Protein AF-A0A6J7T9T5-F1 (afdb_monomer)

Organism: NCBI:txid449393

Foldseek 3Di:
DEDQDAPVNVVPPDPVVVVCVVVVYDYVNNVVNHDLLNQLVVCVVVVNPCSPPPPDDPLCVLEDPPDDDDPLQSQLQVQLVVQVVVVVQPDWGWHDDPLETEIAGDQVCVVVCVVCVVSSVVSSVVSPHPYYHYDNVHDDPDPPDPPPPPPPPDDD

Nearest PDB structures (foldseek):
  6b2m-assembly1_A  TM=6.469E-01  e=1.403E-11  Lactiplantibacillus plantarum
  5udt-assembly1_B  TM=6.252E-01  e=2.052E-11  Lactiplantibacillus plantarum WCFS1
  5udu-assembly1_A  TM=6.439E-01  e=1.403E-11  Lactiplantibacillus plantarum WCFS1
  5udr-assembly1_E  TM=6.301E-01  e=3.003E-11  Lactiplantibacillus plantarum
  5unm-assembly1_A  TM=6.316E-01  e=5.663E-11  Lactiplantibacillus plantarum

Mean predicted aligned error: 14.07 Å

InterPro domains:
  IPR052188 Pyridinium-3,5-bisthiocarboxylic acid mononucleotide synthase-like [PTHR43169] (3-147)

Sequence (156 aa):
MVLGVNVDDLADHRPGQRAALERGAVFPLVQAGFTKEDVRRASLAMGLRTWDKPAAACLASRVPYGTPVSVDILSRVDRAESALHGLGFRQVRVRHYGETARIEVEQSVLDQAIANRVAIIEAVKDAGYRYVTLDLEGFRSGNLNGAIADSSSSAH

pLDDT: mean 76.93, std 18.58, range [34.56, 98.25]

Radius of gyration: 18.44 Å; Cα contacts (8 Å, |Δi|>4): 165; chains: 1; bounding box: 44×34×47 Å

Structure (mmCIF, N/CA/C/O backbone):
data_AF-A0A6J7T9T5-F1
#
_entry.id   AF-A0A6J7T9T5-F1
#
loop_
_atom_site.group_PDB
_atom_site.id
_atom_site.type_symbol
_atom_site.label_atom_id
_atom_site.label_alt_id
_atom_site.label_comp_id
_atom_site.label_asym_id
_atom_site.label_entity_id
_atom_site.label_seq_id
_atom_site.pdbx_PDB_ins_code
_atom_site.Cartn_x
_atom_site.Cartn_y
_atom_site.Cartn_z
_atom_site.occupancy
_atom_site.B_iso_or_equiv
_atom_site.auth_seq_id
_atom_site.auth_comp_id
_atom_site.auth_asym_id
_atom_site.auth_atom_id
_atom_site.pdbx_PDB_model_num
ATOM 1 N N . MET A 1 1 ? 21.899 -7.368 -14.891 1.00 62.66 1 MET A N 1
ATOM 2 C CA . MET A 1 1 ? 20.473 -7.239 -14.495 1.00 62.66 1 MET A CA 1
ATOM 3 C C . MET A 1 1 ? 19.689 -6.796 -15.719 1.00 62.66 1 MET A C 1
ATOM 5 O O . MET A 1 1 ? 20.155 -5.896 -16.397 1.00 62.66 1 MET A O 1
ATOM 9 N N . VAL A 1 2 ? 18.563 -7.426 -16.046 1.00 71.50 2 VAL A N 1
ATOM 10 C CA . VAL A 1 2 ? 17.761 -7.062 -17.229 1.00 71.50 2 VAL A CA 1
ATOM 11 C C . VAL A 1 2 ? 16.507 -6.327 -16.766 1.00 71.50 2 VAL A C 1
ATOM 13 O O . VAL A 1 2 ? 15.837 -6.801 -15.852 1.00 71.50 2 VAL A O 1
ATOM 16 N N . LEU A 1 3 ? 16.206 -5.173 -17.363 1.00 73.69 3 LEU A N 1
ATOM 17 C CA . LEU A 1 3 ? 15.051 -4.349 -17.006 1.00 73.69 3 LEU A CA 1
ATOM 18 C C . LEU A 1 3 ? 14.109 -4.172 -18.201 1.00 73.69 3 LEU A C 1
ATOM 20 O O . LEU A 1 3 ? 14.543 -3.871 -19.311 1.00 73.69 3 LEU A O 1
ATOM 24 N N . GLY A 1 4 ? 12.805 -4.313 -17.951 1.00 74.69 4 GLY A N 1
ATOM 25 C CA . GLY A 1 4 ? 11.735 -4.155 -18.943 1.00 74.69 4 GLY A CA 1
ATOM 26 C C . GLY A 1 4 ? 11.376 -2.698 -19.250 1.00 74.69 4 GLY A C 1
ATOM 27 O O . GLY A 1 4 ? 10.199 -2.374 -19.357 1.00 74.69 4 GLY A O 1
ATOM 28 N N . VAL A 1 5 ? 12.370 -1.812 -19.331 1.00 77.00 5 VAL A N 1
ATOM 29 C CA . VAL A 1 5 ? 12.169 -0.420 -19.766 1.00 77.00 5 VAL A CA 1
ATOM 30 C C . VAL A 1 5 ? 11.941 -0.430 -21.275 1.00 77.00 5 VAL A C 1
ATOM 32 O O . VAL A 1 5 ? 12.707 -1.074 -21.984 1.00 77.00 5 VAL A O 1
ATOM 35 N N . ASN A 1 6 ? 10.904 0.252 -21.753 1.00 80.00 6 ASN A N 1
ATOM 36 C CA . ASN A 1 6 ? 10.619 0.466 -23.179 1.00 80.00 6 ASN A CA 1
ATOM 37 C C . ASN A 1 6 ? 10.980 1.906 -23.587 1.00 80.00 6 ASN A C 1
ATOM 39 O O . ASN A 1 6 ? 11.330 2.728 -22.740 1.00 80.00 6 ASN A O 1
ATOM 43 N N . VAL A 1 7 ? 10.908 2.209 -24.883 1.00 79.25 7 VAL A N 1
ATOM 44 C CA . VAL A 1 7 ? 11.299 3.520 -25.429 1.00 79.25 7 VAL A CA 1
ATOM 45 C C . VAL A 1 7 ? 10.461 4.662 -24.840 1.00 79.25 7 VAL A C 1
ATOM 47 O O . VAL A 1 7 ? 11.009 5.717 -24.524 1.00 79.25 7 VAL A O 1
ATOM 50 N N . ASP A 1 8 ? 9.168 4.442 -24.590 1.00 72.81 8 ASP A N 1
ATOM 51 C CA . ASP A 1 8 ? 8.281 5.461 -24.009 1.00 72.81 8 ASP A CA 1
ATOM 52 C C . ASP A 1 8 ? 8.631 5.808 -22.553 1.00 72.81 8 ASP A C 1
ATOM 54 O O . ASP A 1 8 ? 8.301 6.886 -22.066 1.00 72.81 8 ASP A O 1
ATOM 58 N N . ASP A 1 9 ? 9.307 4.908 -21.837 1.00 67.62 9 ASP A N 1
ATOM 59 C CA . ASP A 1 9 ? 9.745 5.130 -20.458 1.00 67.62 9 ASP A CA 1
ATOM 60 C C . ASP A 1 9 ? 11.043 5.956 -20.353 1.00 67.62 9 ASP A C 1
ATOM 62 O O . ASP A 1 9 ? 11.445 6.281 -19.234 1.00 67.62 9 ASP A O 1
ATOM 66 N N . LEU A 1 10 ? 11.699 6.288 -21.476 1.00 65.69 10 LEU A N 1
ATOM 67 C CA . LEU A 1 10 ? 12.902 7.138 -21.514 1.00 65.69 10 LEU A CA 1
ATOM 68 C C . LEU A 1 10 ? 12.587 8.635 -21.424 1.00 65.69 10 LEU A C 1
ATOM 70 O O . LEU A 1 10 ? 13.431 9.415 -20.989 1.00 65.69 10 LEU A O 1
ATOM 74 N N . ALA A 1 11 ? 11.382 9.042 -21.831 1.00 58.97 11 ALA A N 1
ATOM 75 C CA . ALA A 1 11 ? 10.923 10.428 -21.733 1.00 58.97 11 ALA A CA 1
ATOM 76 C C . ALA A 1 11 ? 10.530 10.825 -20.295 1.00 58.97 11 ALA A C 1
ATOM 78 O O . ALA A 1 11 ? 10.249 11.990 -20.020 1.00 58.97 11 ALA A O 1
ATOM 79 N N . ASP A 1 12 ? 10.502 9.857 -19.378 1.00 57.62 12 ASP A N 1
ATOM 80 C CA . ASP A 1 12 ? 9.986 9.994 -18.024 1.00 57.62 12 ASP A CA 1
ATOM 81 C C . ASP A 1 12 ? 11.152 10.152 -17.029 1.00 57.62 12 ASP A C 1
ATOM 83 O O . ASP A 1 12 ? 12.074 9.333 -16.993 1.00 57.62 12 ASP A O 1
ATOM 87 N N . HIS A 1 13 ? 11.153 11.199 -16.195 1.00 48.78 13 HIS A N 1
ATOM 88 C CA . HIS A 1 13 ? 12.269 11.455 -15.273 1.00 48.78 13 HIS A CA 1
ATOM 89 C C . HIS A 1 13 ? 12.277 10.440 -14.113 1.00 48.78 13 HIS A C 1
ATOM 91 O O . HIS A 1 13 ? 11.650 10.641 -13.070 1.00 48.78 13 HIS A O 1
ATOM 97 N N . ARG A 1 14 ? 13.013 9.333 -14.287 1.00 61.41 14 ARG A N 1
ATOM 98 C CA . ARG A 1 14 ? 13.070 8.206 -13.341 1.00 61.41 14 ARG A CA 1
ATOM 99 C C . ARG A 1 14 ? 14.491 8.000 -12.794 1.00 61.41 14 ARG A C 1
ATOM 101 O O . ARG A 1 14 ? 15.270 7.245 -13.378 1.00 61.41 14 ARG A O 1
ATOM 108 N N . PRO A 1 15 ? 14.850 8.598 -11.640 1.00 54.12 15 PRO A N 1
ATOM 109 C CA . PRO A 1 15 ? 16.210 8.527 -11.087 1.00 54.12 15 PRO A CA 1
ATOM 110 C C . PRO A 1 15 ? 16.711 7.093 -10.829 1.00 54.12 15 PRO A C 1
ATOM 112 O O . PRO A 1 15 ? 17.912 6.838 -10.917 1.00 54.12 15 PRO A O 1
ATOM 115 N N . GLY A 1 16 ? 15.804 6.134 -10.603 1.00 60.22 16 GLY A N 1
ATOM 116 C CA . GLY A 1 16 ? 16.143 4.713 -10.460 1.00 60.22 16 GLY A CA 1
ATOM 117 C C . GLY A 1 16 ? 16.690 4.049 -11.733 1.00 60.22 16 GLY A C 1
ATOM 118 O O . GLY A 1 16 ? 17.452 3.090 -11.628 1.00 60.22 16 GLY A O 1
ATOM 119 N N . GLN A 1 17 ? 16.363 4.559 -12.928 1.00 63.34 17 GLN A N 1
ATOM 120 C CA . GLN A 1 17 ? 16.897 4.021 -14.186 1.00 63.34 17 GLN A CA 1
ATOM 121 C C . GLN A 1 17 ? 18.388 4.337 -14.348 1.00 63.34 17 GLN A C 1
ATOM 123 O O . GLN A 1 17 ? 19.145 3.451 -14.735 1.00 63.34 17 GLN A O 1
ATOM 128 N N . ARG A 1 18 ? 18.833 5.551 -13.983 1.00 63.16 18 ARG A N 1
ATOM 129 C CA . ARG A 1 18 ? 20.264 5.910 -14.012 1.00 63.16 18 ARG A CA 1
ATOM 130 C C . ARG A 1 18 ? 21.085 5.040 -13.065 1.00 63.16 18 ARG A C 1
ATOM 132 O O . ARG A 1 18 ? 22.080 4.466 -13.486 1.00 63.16 18 ARG A O 1
ATOM 139 N N . ALA A 1 19 ? 20.614 4.864 -11.830 1.00 64.00 19 ALA A N 1
ATOM 140 C CA . ALA A 1 19 ? 21.295 4.025 -10.843 1.00 64.00 19 ALA A CA 1
ATOM 141 C C . ALA A 1 19 ? 21.399 2.553 -11.290 1.00 64.00 19 ALA A C 1
ATOM 143 O O . ALA A 1 19 ? 22.369 1.864 -10.979 1.00 64.00 19 ALA A O 1
ATOM 144 N N . ALA A 1 20 ? 20.405 2.051 -12.029 1.00 66.19 20 ALA A N 1
ATOM 145 C CA . ALA A 1 20 ? 20.464 0.717 -12.615 1.00 66.19 20 ALA A CA 1
ATOM 146 C C . ALA A 1 20 ? 21.468 0.635 -13.777 1.00 66.19 20 ALA A C 1
ATOM 148 O O . ALA A 1 20 ? 22.192 -0.354 -13.886 1.00 66.19 20 ALA A O 1
ATOM 149 N N . LEU A 1 21 ? 21.533 1.673 -14.612 1.00 69.62 21 LEU A N 1
ATOM 150 C CA . LEU A 1 21 ? 22.457 1.774 -15.743 1.00 69.62 21 LEU A CA 1
ATOM 151 C C . LEU A 1 21 ? 23.919 1.810 -15.264 1.00 69.62 21 LEU A C 1
ATOM 153 O O . LEU A 1 21 ? 24.744 1.044 -15.755 1.00 69.62 21 LEU A O 1
ATOM 157 N N . GLU A 1 22 ? 24.205 2.586 -14.215 1.00 74.50 22 GLU A N 1
ATOM 158 C CA . GLU A 1 22 ? 25.511 2.635 -13.532 1.00 74.50 22 GLU A CA 1
ATOM 159 C C . GLU A 1 22 ? 25.934 1.278 -12.938 1.00 74.50 22 GLU A C 1
ATOM 161 O O . GLU A 1 22 ? 27.121 1.006 -12.779 1.00 74.50 22 GLU A O 1
ATOM 166 N N . ARG A 1 23 ? 24.974 0.392 -12.647 1.00 72.31 23 ARG A N 1
ATOM 167 C CA . ARG A 1 23 ? 25.205 -0.974 -12.141 1.00 72.31 23 ARG A CA 1
ATOM 168 C C . ARG A 1 23 ? 25.178 -2.046 -13.238 1.00 72.31 23 ARG A C 1
ATOM 170 O O . ARG A 1 23 ? 25.044 -3.232 -12.933 1.00 72.31 23 ARG A O 1
ATOM 177 N N . GLY A 1 24 ? 25.278 -1.653 -14.509 1.00 76.44 24 GLY A N 1
ATOM 178 C CA . GLY A 1 24 ? 25.332 -2.581 -15.643 1.00 76.44 24 GLY A CA 1
ATOM 179 C C . GLY A 1 24 ? 23.988 -3.232 -15.977 1.00 76.44 24 GLY A C 1
ATOM 180 O O . GLY A 1 24 ? 23.937 -4.389 -16.407 1.00 76.44 24 GLY A O 1
ATOM 181 N N . ALA A 1 25 ? 22.874 -2.536 -15.735 1.00 77.31 25 ALA A N 1
ATOM 182 C CA . ALA A 1 25 ? 21.582 -2.995 -16.223 1.00 77.31 25 ALA A CA 1
ATOM 183 C C . ALA A 1 25 ? 21.503 -2.909 -17.753 1.00 77.31 25 ALA A C 1
ATOM 185 O O . ALA A 1 25 ? 21.962 -1.947 -18.365 1.00 77.31 25 ALA A O 1
ATOM 186 N N . VAL A 1 26 ? 20.880 -3.917 -18.358 1.00 78.06 26 VAL A N 1
ATOM 187 C CA . VAL A 1 26 ? 20.609 -3.978 -19.795 1.00 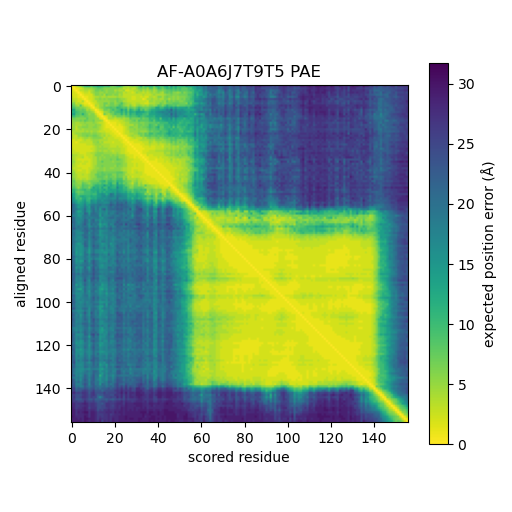78.06 26 VAL A CA 1
ATOM 188 C C . VAL A 1 26 ? 19.120 -3.733 -20.011 1.00 78.06 26 VAL A C 1
ATOM 190 O O . VAL A 1 26 ? 18.289 -4.221 -19.238 1.00 78.06 26 VAL A O 1
ATOM 193 N N . PHE A 1 27 ? 18.789 -3.009 -21.080 1.00 85.12 27 PHE A N 1
ATOM 194 C CA . PHE A 1 27 ? 17.421 -2.641 -21.451 1.00 85.12 27 PHE A CA 1
ATOM 195 C C . PHE A 1 27 ? 17.077 -3.208 -22.839 1.00 85.12 27 PHE A C 1
ATOM 197 O O . PHE A 1 27 ? 17.048 -2.454 -23.810 1.00 85.12 27 PHE A O 1
ATOM 204 N N . PRO A 1 28 ? 16.837 -4.526 -22.976 1.00 78.12 28 PRO A N 1
ATOM 205 C CA . PRO A 1 28 ? 16.664 -5.162 -24.281 1.00 78.12 28 PRO A CA 1
ATOM 206 C C . PRO A 1 28 ? 15.499 -4.593 -25.088 1.00 78.12 28 PRO A C 1
ATOM 208 O O . PRO A 1 28 ? 15.593 -4.503 -26.303 1.00 78.12 28 PRO A O 1
ATOM 211 N N . LEU A 1 29 ? 14.417 -4.171 -24.425 1.00 80.75 29 LEU A N 1
ATOM 212 C CA . LEU A 1 29 ? 13.263 -3.571 -25.098 1.00 80.75 29 LEU A CA 1
ATOM 213 C C . LEU A 1 29 ? 13.598 -2.176 -25.649 1.00 80.75 29 LEU A C 1
ATOM 215 O O . LEU A 1 29 ? 13.228 -1.876 -26.776 1.00 80.75 29 LEU A O 1
ATOM 219 N N . VAL A 1 30 ? 14.371 -1.360 -24.920 1.00 81.81 30 VAL A N 1
ATOM 220 C CA . VAL A 1 30 ? 14.928 -0.104 -25.463 1.00 81.81 30 VAL A CA 1
ATOM 221 C C . VAL A 1 30 ? 15.876 -0.385 -26.628 1.00 81.81 30 VAL A C 1
ATOM 223 O O . VAL A 1 30 ? 15.770 0.256 -27.667 1.00 81.81 30 VAL A O 1
ATOM 226 N N . GLN A 1 31 ? 16.786 -1.351 -26.476 1.00 81.50 31 GLN A N 1
ATOM 227 C CA . GLN A 1 31 ? 17.755 -1.716 -27.517 1.00 81.50 31 GLN A CA 1
ATOM 228 C C . GLN A 1 31 ? 17.074 -2.234 -28.790 1.00 81.50 31 GLN A C 1
ATOM 230 O O . GLN A 1 31 ? 17.566 -1.995 -29.887 1.00 81.50 31 GLN A O 1
ATOM 235 N N . ALA A 1 32 ? 15.935 -2.911 -28.641 1.00 80.69 32 ALA A N 1
ATOM 236 C CA . ALA A 1 32 ? 15.105 -3.389 -29.739 1.00 80.69 32 ALA A CA 1
ATOM 237 C C . ALA A 1 32 ? 14.123 -2.328 -30.275 1.00 80.69 32 ALA A C 1
ATOM 239 O O . ALA A 1 32 ? 13.377 -2.619 -31.205 1.00 80.69 32 ALA A O 1
ATOM 240 N N . GLY A 1 33 ? 14.097 -1.119 -29.701 1.00 82.38 33 GLY A N 1
ATOM 241 C CA . GLY A 1 33 ? 13.209 -0.035 -30.129 1.00 82.38 33 GLY A CA 1
ATOM 242 C C . GLY A 1 33 ? 11.732 -0.238 -29.777 1.00 82.38 33 GLY A C 1
ATOM 243 O O . GLY A 1 33 ? 10.877 0.399 -30.380 1.00 82.38 33 GLY A O 1
ATOM 244 N N . PHE A 1 34 ? 11.415 -1.114 -28.822 1.00 80.38 34 PHE A N 1
ATOM 245 C CA . PHE A 1 34 ? 10.035 -1.442 -28.468 1.00 80.38 34 PHE A CA 1
ATOM 246 C C . PHE A 1 34 ? 9.360 -0.282 -27.737 1.00 80.38 34 PHE A C 1
ATOM 248 O O . PHE A 1 34 ? 9.827 0.165 -26.684 1.00 80.38 34 PHE A O 1
ATOM 255 N N . THR A 1 35 ? 8.206 0.129 -28.251 1.00 81.69 35 THR A N 1
ATOM 256 C CA . THR A 1 35 ? 7.238 0.980 -27.550 1.00 81.69 35 THR A CA 1
ATOM 257 C C . THR A 1 35 ? 6.346 0.144 -26.624 1.00 81.69 3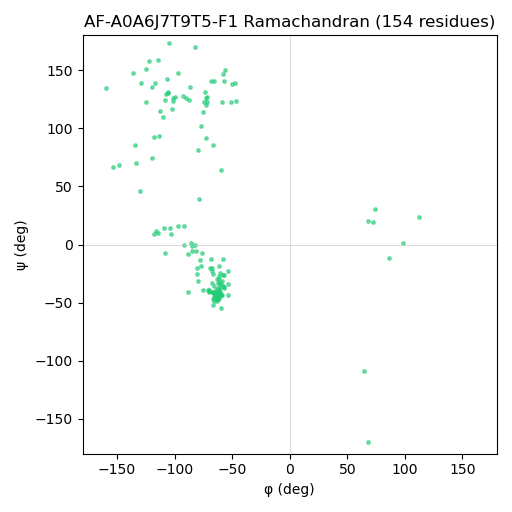5 THR A C 1
ATOM 259 O O . THR A 1 35 ? 6.331 -1.091 -26.673 1.00 81.69 35 THR A O 1
ATOM 262 N N . LYS A 1 36 ? 5.548 0.790 -25.770 1.00 73.06 36 LYS A N 1
ATOM 263 C CA . LYS A 1 36 ? 4.511 0.124 -24.964 1.00 73.06 36 LYS A CA 1
ATOM 264 C C . LYS A 1 36 ? 3.522 -0.637 -25.836 1.00 73.06 36 LYS A C 1
ATOM 266 O O . LYS A 1 36 ? 3.073 -1.709 -25.437 1.00 73.06 36 LYS A O 1
ATOM 271 N N . GLU A 1 37 ? 3.185 -0.106 -27.007 1.00 75.88 37 GLU A N 1
ATOM 272 C CA . GLU A 1 37 ? 2.278 -0.779 -27.931 1.00 75.88 37 GLU A CA 1
ATOM 273 C C . GLU A 1 37 ? 2.899 -2.064 -28.491 1.00 75.88 37 GLU A C 1
ATOM 275 O O . GLU A 1 37 ? 2.241 -3.108 -28.507 1.00 75.88 37 GLU A O 1
ATOM 280 N N . ASP A 1 38 ? 4.186 -2.031 -28.838 1.00 76.50 38 ASP A N 1
ATOM 281 C CA . ASP A 1 38 ? 4.911 -3.212 -29.316 1.00 76.50 38 ASP A CA 1
ATOM 282 C C . ASP A 1 38 ? 4.999 -4.293 -28.237 1.00 76.50 38 ASP A C 1
ATOM 284 O O . ASP A 1 38 ? 4.772 -5.474 -28.510 1.00 76.50 38 ASP A O 1
ATOM 288 N N . VAL A 1 39 ? 5.243 -3.896 -26.981 1.00 76.50 39 VAL A N 1
ATOM 289 C CA . VAL A 1 39 ? 5.241 -4.818 -25.834 1.00 76.50 39 VAL A CA 1
ATOM 290 C C . VAL A 1 39 ? 3.873 -5.476 -25.657 1.00 76.50 39 VAL A C 1
ATOM 292 O O . VAL A 1 39 ? 3.809 -6.684 -25.415 1.00 76.50 39 VAL A O 1
ATOM 295 N N . ARG A 1 40 ? 2.771 -4.728 -25.807 1.00 73.88 40 ARG A N 1
ATOM 296 C CA . ARG A 1 40 ? 1.411 -5.288 -25.728 1.00 73.88 40 ARG A CA 1
ATOM 297 C C . ARG A 1 40 ? 1.125 -6.252 -26.870 1.00 73.88 40 ARG A C 1
ATOM 299 O O . ARG A 1 40 ? 0.620 -7.343 -26.623 1.00 73.88 40 ARG A O 1
ATOM 306 N N . ARG A 1 41 ? 1.492 -5.886 -28.100 1.00 78.44 41 ARG A N 1
ATOM 307 C CA . ARG A 1 41 ? 1.293 -6.715 -29.295 1.00 78.44 41 ARG A CA 1
ATOM 308 C C . ARG A 1 41 ? 2.081 -8.022 -29.212 1.00 78.44 41 ARG A C 1
ATOM 310 O O . ARG A 1 41 ? 1.525 -9.086 -29.471 1.00 78.44 41 ARG A O 1
ATOM 317 N N . ALA A 1 42 ? 3.340 -7.956 -28.778 1.00 77.25 42 ALA A N 1
ATOM 318 C CA . ALA A 1 42 ? 4.170 -9.133 -28.540 1.00 77.25 42 ALA A CA 1
ATOM 319 C C . ALA A 1 42 ? 3.622 -9.997 -27.392 1.00 77.25 42 ALA A C 1
ATOM 321 O O . ALA A 1 42 ? 3.533 -11.214 -27.526 1.00 77.25 42 ALA A O 1
ATOM 322 N N . SER A 1 43 ? 3.182 -9.375 -26.293 1.00 75.06 43 SER A N 1
ATOM 323 C CA . SER A 1 43 ? 2.580 -10.087 -25.157 1.00 75.06 43 SER A CA 1
ATOM 324 C C . SER A 1 43 ? 1.293 -10.814 -25.550 1.00 75.06 43 SER A C 1
ATOM 326 O O . SER A 1 43 ? 1.089 -11.956 -25.143 1.00 75.06 43 SER A O 1
ATOM 328 N N . LEU A 1 44 ? 0.452 -10.182 -26.374 1.00 75.25 44 LEU A N 1
ATOM 329 C CA . LEU A 1 44 ? -0.768 -10.776 -26.917 1.00 75.25 44 LEU A CA 1
ATOM 330 C C . LEU A 1 44 ? -0.451 -11.952 -27.850 1.00 75.25 44 LEU A C 1
ATOM 332 O O . LEU A 1 44 ? -1.039 -13.020 -27.698 1.00 75.25 44 LEU A O 1
ATOM 336 N N . ALA A 1 45 ? 0.512 -11.789 -28.763 1.00 76.81 45 ALA A N 1
ATOM 337 C CA . ALA A 1 45 ? 0.954 -12.857 -29.663 1.00 76.81 45 ALA A CA 1
ATOM 338 C C . ALA A 1 45 ? 1.545 -14.065 -28.908 1.00 76.81 45 ALA A C 1
ATOM 340 O O . ALA A 1 45 ? 1.425 -15.199 -29.363 1.00 76.81 45 ALA A O 1
ATOM 341 N N . MET A 1 46 ? 2.140 -13.832 -27.735 1.00 76.00 46 MET A N 1
ATOM 342 C CA . MET A 1 46 ? 2.652 -14.870 -26.833 1.00 76.00 46 MET A CA 1
ATOM 343 C C . MET A 1 46 ? 1.587 -15.442 -25.879 1.00 76.00 46 MET A C 1
ATOM 345 O O . MET A 1 46 ? 1.905 -16.291 -25.047 1.00 76.00 46 MET A O 1
ATOM 349 N N . GLY A 1 47 ? 0.332 -14.984 -25.955 1.00 71.06 47 GLY A N 1
ATOM 350 C CA . GLY A 1 47 ? -0.757 -15.445 -25.088 1.00 71.06 47 GLY A CA 1
ATOM 351 C C . GLY A 1 47 ? -0.610 -15.034 -23.616 1.00 71.06 47 GLY A C 1
ATOM 352 O O . GLY A 1 47 ? -1.204 -15.656 -22.731 1.00 71.06 47 GLY A O 1
ATOM 353 N N . LEU A 1 48 ? 0.185 -14.001 -23.315 1.00 71.00 48 LEU A N 1
ATOM 354 C CA . LEU A 1 48 ? 0.393 -13.534 -21.947 1.00 71.00 48 LEU A CA 1
ATOM 355 C C . LEU A 1 48 ? -0.855 -12.811 -21.439 1.00 71.00 48 LEU A C 1
ATOM 357 O O . LEU A 1 48 ? -1.231 -11.766 -21.956 1.00 71.00 48 LEU A O 1
ATOM 361 N N . ARG A 1 49 ? -1.451 -13.307 -20.350 1.00 57.06 49 ARG A N 1
ATOM 362 C CA . ARG A 1 49 ? -2.660 -12.741 -19.706 1.00 57.06 49 ARG A CA 1
ATOM 363 C C . ARG A 1 49 ? -2.528 -11.277 -19.249 1.00 57.06 49 ARG A C 1
ATOM 365 O O . ARG A 1 49 ? -3.522 -10.655 -18.903 1.00 57.06 49 ARG A O 1
ATOM 372 N N . THR A 1 50 ? -1.315 -10.733 -19.222 1.00 58.94 50 THR A N 1
ATOM 373 C CA . THR A 1 50 ? -0.989 -9.366 -18.787 1.00 58.94 50 THR A CA 1
ATOM 374 C C . THR A 1 50 ? -0.987 -8.337 -19.919 1.00 58.94 50 THR A C 1
ATOM 376 O O . THR A 1 50 ? -0.705 -7.171 -19.652 1.00 58.94 50 THR A O 1
ATOM 379 N N . TRP A 1 51 ? -1.267 -8.743 -21.163 1.00 58.81 51 TRP A N 1
ATOM 380 C CA . TRP A 1 51 ? -1.113 -7.895 -22.353 1.00 58.81 51 TRP A CA 1
ATOM 381 C C . TRP A 1 51 ? -1.952 -6.603 -22.319 1.00 58.81 51 TRP A C 1
ATOM 383 O O . TRP A 1 51 ? -1.497 -5.585 -22.833 1.00 58.81 51 TRP A O 1
ATOM 393 N N . ASP A 1 52 ? -3.120 -6.616 -21.671 1.00 50.25 52 ASP A N 1
ATOM 394 C CA . ASP A 1 52 ? -4.043 -5.469 -21.591 1.00 50.25 52 ASP A CA 1
ATOM 395 C C . ASP A 1 52 ? -4.104 -4.825 -20.193 1.00 50.25 52 ASP A C 1
ATOM 397 O O . ASP A 1 52 ? -5.003 -4.050 -19.873 1.00 50.25 52 ASP A O 1
ATOM 401 N N . LYS A 1 53 ? -3.156 -5.142 -19.296 1.00 49.91 53 LYS A N 1
ATOM 402 C CA . LYS A 1 53 ? -3.162 -4.534 -17.957 1.00 49.91 53 LYS A CA 1
ATOM 403 C C . LYS A 1 53 ? -2.732 -3.056 -18.072 1.00 49.91 53 LYS A C 1
ATOM 405 O O . LYS A 1 53 ? -1.658 -2.783 -18.622 1.00 49.91 53 LYS A O 1
ATOM 410 N N . PRO A 1 54 ? -3.520 -2.083 -17.565 1.00 44.97 54 PRO A N 1
ATOM 411 C CA . PRO A 1 54 ? -3.114 -0.680 -17.537 1.00 44.97 54 PRO A CA 1
ATOM 412 C C . PRO A 1 54 ? -1.787 -0.509 -16.796 1.00 44.97 54 PRO A C 1
ATOM 414 O O . PRO A 1 54 ? -1.489 -1.263 -15.865 1.00 44.97 54 PRO A O 1
ATOM 417 N N . ALA A 1 55 ? -1.005 0.503 -17.179 1.00 45.84 55 ALA A N 1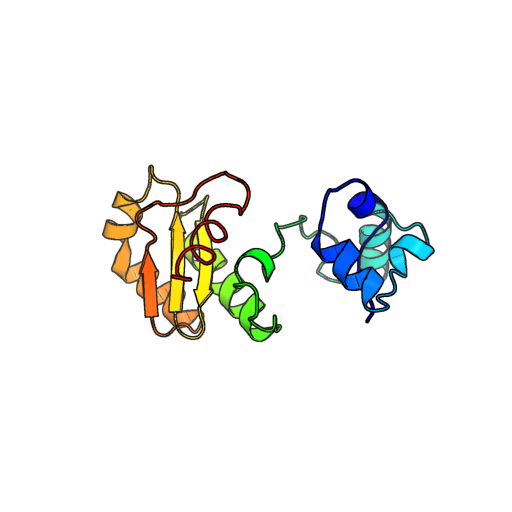
ATOM 418 C CA . ALA A 1 55 ? 0.219 0.864 -16.474 1.00 45.84 55 ALA A CA 1
ATOM 419 C C . ALA A 1 55 ? -0.135 1.401 -15.076 1.00 45.84 55 ALA A C 1
ATOM 421 O O . ALA A 1 55 ? -0.312 2.599 -14.875 1.00 45.84 55 ALA A O 1
ATOM 422 N N . ALA A 1 56 ? -0.287 0.502 -14.107 1.00 48.88 56 ALA A N 1
ATOM 423 C CA . ALA A 1 56 ? -0.407 0.864 -12.707 1.00 48.88 56 ALA A CA 1
ATOM 424 C C . ALA A 1 56 ? 0.915 1.491 -12.245 1.00 48.88 56 ALA A C 1
ATOM 426 O O . ALA A 1 56 ? 1.995 1.022 -12.619 1.00 48.88 56 ALA A O 1
ATOM 427 N N . ALA A 1 57 ? 0.844 2.535 -11.412 1.00 53.91 57 ALA A N 1
ATOM 428 C CA . ALA A 1 57 ? 2.023 3.035 -10.712 1.00 53.91 57 ALA A CA 1
ATOM 429 C C . ALA A 1 57 ? 2.704 1.847 -10.026 1.00 53.91 57 ALA A C 1
ATOM 431 O O . ALA A 1 57 ? 2.043 1.144 -9.259 1.00 53.91 57 ALA A O 1
ATOM 432 N N . CYS A 1 58 ? 3.983 1.614 -10.335 1.00 64.31 58 CYS A N 1
ATOM 433 C CA . CYS A 1 58 ? 4.704 0.416 -9.919 1.00 64.31 58 CYS A CA 1
ATOM 434 C C . CYS A 1 58 ? 4.463 0.143 -8.429 1.00 64.31 58 CYS A C 1
ATOM 436 O O . CYS A 1 58 ? 4.729 1.007 -7.593 1.00 64.31 58 CYS A O 1
ATOM 438 N N . LEU A 1 59 ? 3.961 -1.049 -8.090 1.00 66.75 59 LEU A N 1
ATOM 439 C CA . LEU A 1 59 ? 3.746 -1.470 -6.700 1.00 66.75 59 LEU A CA 1
ATOM 440 C C . LEU A 1 59 ? 5.030 -1.329 -5.860 1.00 66.75 59 LEU A C 1
ATOM 442 O O . LEU A 1 59 ? 4.957 -1.120 -4.655 1.00 66.75 59 LEU A O 1
ATOM 446 N N . ALA A 1 60 ? 6.208 -1.326 -6.496 1.00 63.84 60 ALA A N 1
ATOM 447 C CA . ALA A 1 60 ? 7.480 -1.039 -5.838 1.00 63.84 60 ALA A CA 1
ATOM 448 C C . ALA A 1 60 ? 7.516 0.331 -5.134 1.00 63.84 60 ALA A C 1
ATOM 450 O O . ALA A 1 60 ? 8.220 0.471 -4.144 1.00 63.84 60 ALA A O 1
ATOM 451 N N . SER A 1 61 ? 6.729 1.326 -5.564 1.00 74.00 61 SER A N 1
ATOM 452 C CA . SER A 1 61 ? 6.658 2.631 -4.886 1.00 74.00 61 SER A CA 1
ATOM 453 C C . SER A 1 61 ? 6.000 2.565 -3.500 1.00 74.00 61 SER A C 1
ATOM 455 O O . SER A 1 61 ? 6.043 3.542 -2.750 1.00 74.00 61 SER A O 1
ATOM 457 N N . ARG A 1 62 ? 5.347 1.441 -3.173 1.00 77.94 62 ARG A N 1
ATOM 458 C CA . ARG A 1 62 ? 4.760 1.157 -1.854 1.00 77.94 62 ARG A CA 1
ATOM 459 C C . ARG A 1 62 ? 5.763 0.502 -0.907 1.00 77.94 62 ARG A C 1
ATOM 461 O O . ARG A 1 62 ? 5.460 0.339 0.272 1.00 77.94 62 ARG A O 1
ATOM 468 N N . VAL A 1 63 ? 6.936 0.126 -1.409 1.00 79.50 63 VAL A N 1
ATOM 469 C CA . VAL A 1 63 ? 8.002 -0.509 -0.640 1.00 79.50 63 VAL A CA 1
ATOM 470 C C . VAL A 1 63 ? 9.048 0.559 -0.280 1.00 79.50 63 VAL A C 1
ATOM 472 O O . VAL A 1 63 ? 9.506 1.277 -1.170 1.00 79.50 63 VAL A O 1
ATOM 475 N N . PRO A 1 64 ? 9.419 0.712 1.004 1.00 75.25 64 PRO A N 1
ATO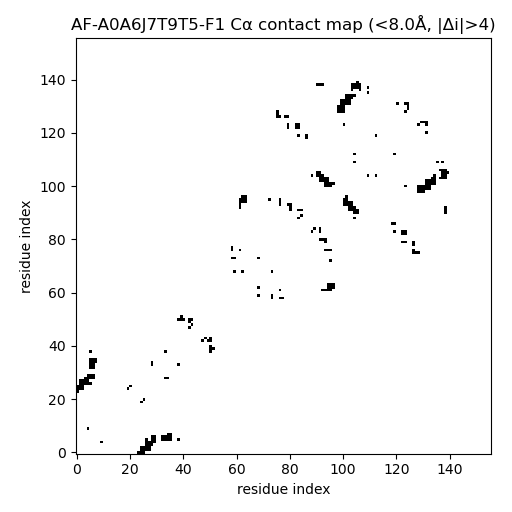M 476 C CA . PRO A 1 64 ? 10.439 1.653 1.441 1.00 75.25 64 PRO A CA 1
ATOM 477 C C . PRO A 1 64 ? 11.783 1.396 0.765 1.00 75.25 64 PRO A C 1
ATOM 479 O O . PRO A 1 64 ? 12.172 0.249 0.523 1.00 75.25 64 PRO A O 1
ATOM 482 N N . TYR A 1 65 ? 12.535 2.470 0.528 1.00 64.38 65 TYR A N 1
ATOM 483 C CA . TYR A 1 65 ? 13.915 2.358 0.069 1.00 64.38 65 TYR A CA 1
ATOM 484 C C . TYR A 1 65 ? 14.747 1.520 1.049 1.00 64.38 65 TYR A C 1
ATOM 486 O O . TYR A 1 65 ? 14.576 1.604 2.262 1.00 64.38 65 TYR A O 1
ATOM 494 N N . GLY A 1 66 ? 15.630 0.681 0.508 1.00 61.28 66 GLY A N 1
ATOM 495 C CA . GLY A 1 66 ? 16.439 -0.256 1.292 1.00 61.28 66 GLY A CA 1
ATOM 496 C C . GLY A 1 66 ? 15.761 -1.599 1.586 1.00 61.28 66 GLY A C 1
ATOM 497 O O . GLY A 1 66 ? 16.454 -2.533 1.976 1.00 61.28 66 GLY A O 1
ATOM 498 N N . THR A 1 67 ? 14.455 -1.747 1.333 1.00 69.44 67 THR A N 1
ATOM 499 C CA . THR A 1 67 ? 13.781 -3.053 1.421 1.00 69.44 67 THR A CA 1
ATOM 500 C C . THR A 1 67 ? 13.884 -3.788 0.077 1.00 69.44 67 THR A C 1
ATOM 502 O O . THR A 1 67 ? 13.459 -3.235 -0.942 1.00 69.44 67 THR A O 1
ATOM 505 N N . PRO A 1 68 ? 14.426 -5.023 0.029 1.00 68.62 68 PRO A N 1
ATOM 506 C CA . PRO A 1 68 ? 14.438 -5.819 -1.193 1.00 68.62 68 PRO A CA 1
ATOM 507 C C . PRO A 1 68 ? 13.014 -6.061 -1.696 1.00 68.62 68 PRO A C 1
ATOM 509 O O . PRO A 1 68 ? 12.173 -6.606 -0.984 1.00 68.62 68 PRO A O 1
ATOM 512 N N . VAL A 1 69 ? 12.737 -5.659 -2.934 1.00 70.88 69 VAL A N 1
ATOM 513 C CA . VAL A 1 69 ? 11.444 -5.919 -3.569 1.00 70.88 69 VAL A CA 1
ATOM 514 C C . VAL A 1 69 ? 11.384 -7.395 -3.967 1.00 70.88 69 VAL A C 1
ATOM 516 O O . VAL A 1 69 ? 12.227 -7.861 -4.731 1.00 70.88 69 VAL A O 1
ATOM 519 N N . SER A 1 70 ? 10.379 -8.122 -3.475 1.00 75.12 70 SER A N 1
ATOM 520 C CA . SER A 1 70 ? 10.105 -9.515 -3.850 1.00 75.12 70 SER A CA 1
ATOM 521 C C . SER A 1 70 ? 8.695 -9.674 -4.419 1.00 75.12 70 SER A C 1
ATOM 523 O O . SER A 1 70 ? 7.807 -8.862 -4.147 1.00 75.12 70 SER A O 1
ATOM 525 N N . VAL A 1 71 ? 8.471 -10.742 -5.193 1.00 72.12 71 VAL A N 1
ATOM 526 C CA . VAL A 1 71 ? 7.141 -11.082 -5.733 1.00 72.12 71 VAL A CA 1
ATOM 527 C C . VAL A 1 71 ? 6.120 -11.247 -4.607 1.00 72.12 71 VAL A C 1
ATOM 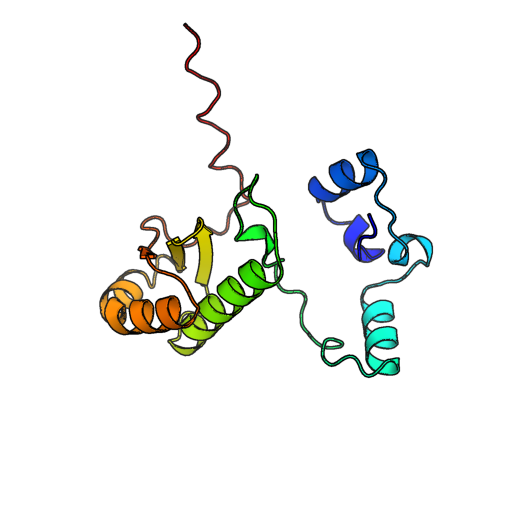529 O O . VAL A 1 71 ? 4.989 -10.783 -4.744 1.00 72.12 71 VAL A O 1
ATOM 532 N N . ASP A 1 72 ? 6.523 -11.820 -3.473 1.00 74.75 72 ASP A N 1
ATOM 533 C CA . ASP A 1 72 ? 5.650 -12.008 -2.312 1.00 74.75 72 ASP A CA 1
ATOM 534 C C . ASP A 1 72 ? 5.215 -10.678 -1.694 1.00 74.75 72 ASP A C 1
ATOM 536 O O . ASP A 1 72 ? 4.036 -10.500 -1.384 1.00 74.75 72 ASP A O 1
ATOM 540 N N . ILE A 1 73 ? 6.142 -9.722 -1.553 1.00 78.88 73 ILE A N 1
ATOM 541 C CA . ILE A 1 73 ? 5.839 -8.380 -1.036 1.00 78.88 73 ILE A CA 1
ATOM 542 C C . ILE A 1 73 ? 4.876 -7.667 -1.983 1.00 78.88 73 ILE A C 1
ATOM 544 O O . ILE A 1 73 ? 3.854 -7.145 -1.540 1.00 78.88 73 ILE A O 1
ATOM 548 N N . LEU A 1 74 ? 5.164 -7.679 -3.287 1.00 79.69 74 LEU A N 1
ATOM 549 C CA . LEU A 1 74 ? 4.310 -7.027 -4.280 1.00 79.69 74 LEU A CA 1
ATOM 550 C C . LEU A 1 74 ? 2.912 -7.657 -4.323 1.00 79.69 74 LEU A C 1
ATOM 552 O O . LEU A 1 74 ? 1.923 -6.933 -4.336 1.00 79.69 74 LEU A O 1
ATOM 556 N N . SER A 1 75 ? 2.822 -8.987 -4.269 1.00 81.00 75 SER A N 1
ATOM 557 C CA . SER A 1 75 ? 1.545 -9.715 -4.259 1.00 81.00 75 SER A CA 1
ATOM 558 C C . SER A 1 75 ? 0.754 -9.486 -2.972 1.00 81.00 75 SER A C 1
ATOM 560 O O . SER A 1 75 ? -0.474 -9.486 -2.980 1.00 81.00 75 SER A O 1
ATOM 562 N N . ARG A 1 76 ? 1.438 -9.303 -1.838 1.00 87.69 76 ARG A N 1
ATOM 563 C CA . ARG A 1 76 ? 0.813 -8.940 -0.562 1.00 87.69 76 ARG A CA 1
ATOM 564 C C . ARG A 1 76 ? 0.214 -7.534 -0.620 1.00 87.69 76 ARG A C 1
ATOM 566 O O . ARG A 1 76 ? -0.935 -7.357 -0.227 1.00 87.69 76 ARG A O 1
ATOM 573 N N . VAL A 1 77 ? 0.966 -6.562 -1.140 1.00 91.06 77 VAL A N 1
ATOM 574 C CA . VAL A 1 77 ? 0.488 -5.182 -1.330 1.00 91.06 77 VAL A CA 1
ATOM 575 C C . VAL A 1 77 ? -0.695 -5.144 -2.301 1.00 91.06 77 VAL A C 1
ATOM 577 O O . VAL A 1 77 ? -1.711 -4.538 -1.979 1.00 91.06 77 VAL A O 1
ATOM 580 N N . ASP A 1 78 ? -0.597 -5.824 -3.447 1.00 88.19 78 ASP A N 1
ATOM 581 C CA . ASP A 1 78 ? -1.649 -5.860 -4.477 1.00 88.19 78 ASP A CA 1
ATOM 582 C C . ASP A 1 78 ? -2.963 -6.439 -3.937 1.00 88.19 78 ASP A C 1
ATOM 584 O O . ASP A 1 78 ? -4.032 -5.867 -4.151 1.00 88.19 78 ASP A O 1
ATOM 588 N N . ARG A 1 79 ? -2.888 -7.536 -3.168 1.00 90.50 79 ARG A N 1
ATOM 589 C CA . ARG A 1 79 ? -4.058 -8.124 -2.497 1.00 90.50 79 ARG A CA 1
ATOM 590 C C . ARG A 1 79 ? -4.687 -7.162 -1.494 1.00 90.50 79 ARG A C 1
ATOM 592 O O . ARG A 1 79 ? -5.908 -7.042 -1.470 1.00 90.50 79 ARG A O 1
ATOM 599 N N . ALA A 1 80 ? -3.872 -6.463 -0.705 1.00 95.81 80 ALA A N 1
ATOM 600 C CA . ALA A 1 80 ? -4.368 -5.489 0.259 1.00 95.81 80 ALA A CA 1
ATOM 601 C C . ALA A 1 80 ? -5.035 -4.283 -0.433 1.00 95.81 80 ALA A C 1
ATOM 603 O O . ALA A 1 80 ? -6.163 -3.947 -0.085 1.00 95.81 80 ALA A O 1
ATOM 604 N N . GLU A 1 81 ? -4.397 -3.664 -1.439 1.00 94.94 81 GLU A N 1
ATOM 605 C CA . GLU A 1 81 ? -5.000 -2.555 -2.207 1.00 94.94 81 GLU A CA 1
ATOM 606 C C . GLU A 1 81 ? -6.301 -3.008 -2.899 1.00 94.94 81 GLU A C 1
ATOM 608 O O . GLU A 1 81 ? -7.318 -2.321 -2.809 1.00 94.94 81 GLU A O 1
ATOM 613 N N . SER A 1 82 ? -6.313 -4.203 -3.500 1.00 91.44 82 SER A N 1
ATOM 614 C CA . SER A 1 82 ? -7.502 -4.763 -4.162 1.00 91.44 82 SER A CA 1
ATOM 615 C C . SER A 1 82 ? -8.666 -4.997 -3.198 1.00 91.44 82 SER A C 1
ATOM 617 O O . SER A 1 82 ? -9.813 -4.697 -3.529 1.00 91.44 82 SER A O 1
ATOM 619 N N . ALA A 1 83 ? -8.390 -5.504 -1.995 1.00 93.75 83 ALA A N 1
ATOM 620 C CA . ALA A 1 83 ? -9.423 -5.716 -0.989 1.00 93.75 83 ALA A CA 1
ATOM 621 C C . ALA A 1 83 ? -10.008 -4.381 -0.494 1.00 93.75 83 ALA A C 1
ATOM 623 O O . ALA A 1 83 ? -11.225 -4.245 -0.384 1.00 93.75 83 ALA A O 1
ATOM 624 N N . LEU A 1 84 ? -9.167 -3.360 -0.291 1.00 95.69 84 LEU A N 1
ATOM 625 C CA . LEU A 1 84 ? -9.622 -2.014 0.078 1.00 95.69 84 LEU A CA 1
ATOM 626 C C . LEU A 1 84 ? -10.434 -1.347 -1.044 1.00 95.69 84 LEU A C 1
ATOM 628 O O . LEU A 1 84 ? -11.430 -0.681 -0.760 1.00 95.69 84 LEU A O 1
ATOM 632 N N . HIS A 1 85 ? -10.087 -1.579 -2.313 1.00 93.31 85 HIS A N 1
ATOM 633 C CA . HIS A 1 85 ? -10.929 -1.162 -3.441 1.00 93.31 85 HIS A CA 1
ATOM 634 C C . HIS A 1 85 ? -12.307 -1.832 -3.395 1.00 93.31 85 HIS A C 1
ATOM 636 O O . HIS A 1 85 ? -13.317 -1.166 -3.623 1.00 93.31 85 HIS A O 1
ATOM 642 N N . GLY A 1 86 ? -12.365 -3.122 -3.047 1.00 91.44 86 GLY A N 1
ATOM 643 C CA . GLY A 1 86 ? -13.617 -3.860 -2.853 1.00 91.44 86 GLY A CA 1
ATOM 644 C C . GLY A 1 86 ? -14.503 -3.294 -1.735 1.00 91.44 86 GLY A C 1
ATOM 645 O O . GLY A 1 86 ? -15.724 -3.394 -1.819 1.00 91.44 86 GLY A O 1
ATOM 646 N N . LEU A 1 87 ? -13.908 -2.635 -0.736 1.00 93.31 87 LEU A N 1
ATOM 647 C CA . LEU A 1 87 ? -14.620 -1.914 0.329 1.00 93.31 87 LEU A CA 1
ATOM 648 C C . LEU A 1 87 ? -15.064 -0.494 -0.076 1.00 93.31 87 LEU A C 1
ATOM 650 O O . LEU A 1 87 ? -15.687 0.205 0.720 1.00 93.31 87 LEU A O 1
ATOM 654 N N . GLY A 1 88 ? -14.760 -0.056 -1.303 1.00 92.88 88 GLY A N 1
ATOM 655 C CA . GLY A 1 88 ? -15.183 1.235 -1.851 1.00 92.88 88 GLY A CA 1
ATOM 656 C C . GLY A 1 88 ? -14.137 2.353 -1.784 1.00 92.88 88 GLY A C 1
ATOM 657 O O . GLY A 1 88 ? -14.421 3.462 -2.244 1.00 92.88 88 GLY A O 1
ATOM 658 N N . PHE A 1 89 ? -12.924 2.095 -1.280 1.00 93.19 89 PHE A N 1
ATOM 659 C CA . PHE A 1 89 ? -11.844 3.090 -1.274 1.00 93.19 89 PHE A CA 1
ATOM 660 C C . PHE A 1 89 ? -11.222 3.211 -2.668 1.00 93.19 89 PHE A C 1
ATOM 662 O O . PHE A 1 89 ? -10.427 2.373 -3.079 1.00 93.19 89 PHE A O 1
ATOM 669 N N . ARG A 1 90 ? -11.587 4.262 -3.411 1.00 88.56 90 ARG A N 1
ATOM 670 C CA . ARG A 1 90 ? -11.119 4.472 -4.795 1.00 88.56 90 ARG A CA 1
ATOM 671 C C . ARG A 1 90 ? -9.673 4.952 -4.882 1.00 88.56 90 ARG A C 1
ATOM 673 O O . ARG A 1 90 ? -8.949 4.557 -5.790 1.00 88.56 90 ARG A O 1
ATOM 680 N N . GLN A 1 91 ? -9.274 5.832 -3.967 1.00 89.44 91 GLN A N 1
ATOM 681 C CA . GLN A 1 91 ? -7.915 6.352 -3.875 1.00 89.44 91 GLN A CA 1
ATOM 682 C C . GLN A 1 91 ? -7.293 5.860 -2.573 1.00 89.44 91 GLN A C 1
ATOM 684 O O . GLN A 1 91 ? -7.467 6.461 -1.514 1.00 89.44 91 GLN A O 1
ATOM 689 N N . VAL A 1 92 ? -6.584 4.737 -2.672 1.00 92.00 92 VAL A N 1
ATOM 690 C CA . VAL A 1 92 ? -5.881 4.119 -1.550 1.00 92.00 92 VAL A CA 1
ATOM 691 C C . VAL A 1 92 ? -4.485 3.670 -1.965 1.00 92.00 92 VAL A C 1
ATOM 693 O O . VAL A 1 92 ? -4.241 3.304 -3.115 1.00 92.00 92 VAL A O 1
ATOM 696 N N . ARG A 1 93 ? -3.545 3.723 -1.024 1.00 93.75 93 ARG A N 1
ATOM 697 C CA . ARG A 1 93 ? -2.236 3.077 -1.133 1.00 93.75 93 ARG A CA 1
ATOM 698 C C . ARG A 1 93 ? -1.973 2.260 0.115 1.00 93.75 93 ARG A C 1
ATOM 700 O O . ARG A 1 93 ? -2.226 2.731 1.221 1.00 93.75 93 ARG A O 1
ATOM 707 N N . VAL A 1 94 ? -1.402 1.073 -0.057 1.00 95.31 94 VAL A N 1
ATOM 708 C CA . VAL A 1 94 ? -0.919 0.258 1.063 1.00 95.31 94 VAL A CA 1
ATOM 709 C C . VAL A 1 94 ? 0.597 0.238 1.028 1.00 95.31 94 VAL A C 1
ATOM 711 O O . VAL A 1 94 ? 1.195 -0.380 0.154 1.00 95.31 94 VAL A O 1
ATOM 714 N N . ARG A 1 95 ? 1.242 0.910 1.982 1.00 93.69 95 ARG A N 1
ATOM 715 C CA . ARG A 1 95 ? 2.698 0.877 2.131 1.00 93.69 95 ARG A CA 1
ATOM 716 C C . ARG A 1 95 ? 3.137 -0.295 2.987 1.00 93.69 95 ARG A C 1
ATOM 718 O O . ARG A 1 95 ? 2.573 -0.555 4.049 1.00 93.69 95 ARG A O 1
ATOM 725 N N . HIS A 1 96 ? 4.172 -0.980 2.523 1.00 91.44 96 HIS A N 1
ATOM 726 C CA . HIS A 1 96 ? 4.734 -2.147 3.180 1.00 91.44 96 HIS A CA 1
ATOM 727 C C . HIS A 1 96 ? 5.838 -1.752 4.165 1.00 91.44 96 HIS A C 1
ATOM 729 O O . HIS A 1 96 ? 6.819 -1.140 3.772 1.00 91.44 96 HIS A O 1
ATOM 735 N N . TYR A 1 97 ? 5.733 -2.182 5.419 1.00 92.25 97 TYR A N 1
ATOM 736 C CA . TYR A 1 97 ? 6.780 -2.043 6.431 1.00 92.25 97 TYR A CA 1
ATOM 737 C C . TYR A 1 97 ? 6.956 -3.375 7.172 1.00 92.25 97 TYR A C 1
ATOM 739 O O . TYR A 1 97 ? 6.549 -3.524 8.325 1.00 92.25 97 TYR A O 1
ATOM 747 N N . GLY A 1 98 ? 7.508 -4.383 6.489 1.00 90.62 98 GLY A N 1
ATOM 748 C CA . GLY A 1 98 ? 7.694 -5.724 7.047 1.00 90.62 98 GLY A CA 1
ATOM 749 C C . GLY A 1 98 ? 6.357 -6.405 7.355 1.00 90.62 98 GLY A C 1
ATOM 750 O O . GLY A 1 98 ? 5.618 -6.797 6.449 1.00 90.62 98 GLY A O 1
ATOM 751 N N . GLU A 1 99 ? 6.029 -6.546 8.638 1.00 93.94 99 GLU A N 1
ATOM 752 C CA . GLU A 1 99 ? 4.748 -7.112 9.088 1.00 93.94 99 GLU A CA 1
ATOM 753 C C . GLU A 1 99 ? 3.608 -6.079 9.149 1.00 93.94 99 GLU A C 1
ATOM 755 O O . GLU A 1 99 ? 2.454 -6.451 9.381 1.00 93.94 99 GLU A O 1
ATOM 760 N N . THR A 1 100 ? 3.913 -4.799 8.919 1.00 96.94 100 THR A N 1
ATOM 761 C CA . THR A 1 100 ? 2.970 -3.682 9.035 1.00 96.94 100 THR A CA 1
ATOM 762 C C . THR A 1 100 ? 2.540 -3.165 7.665 1.00 96.94 100 THR A C 1
ATOM 764 O O . THR A 1 100 ? 3.373 -2.883 6.801 1.00 96.94 100 THR A O 1
ATOM 767 N N . ALA A 1 101 ? 1.233 -2.999 7.479 1.00 97.50 101 ALA A N 1
ATOM 768 C CA . ALA A 1 101 ? 0.641 -2.256 6.374 1.00 97.50 101 ALA A CA 1
ATOM 769 C C . ALA A 1 101 ? 0.220 -0.868 6.854 1.00 97.50 101 ALA A C 1
ATOM 771 O O . ALA A 1 101 ? -0.593 -0.764 7.773 1.00 97.50 101 ALA A O 1
ATOM 772 N N . ARG A 1 102 ? 0.734 0.181 6.205 1.00 97.62 102 ARG A N 1
ATOM 773 C CA . ARG A 1 102 ? 0.271 1.558 6.413 1.00 97.62 102 ARG A CA 1
ATOM 774 C C . ARG A 1 102 ? -0.632 1.982 5.265 1.00 97.62 102 ARG A C 1
ATOM 776 O O . ARG A 1 102 ? -0.189 2.035 4.120 1.00 97.62 102 ARG A O 1
ATOM 783 N N . ILE A 1 103 ? -1.887 2.264 5.580 1.00 97.19 103 ILE A N 1
ATOM 784 C CA . ILE A 1 103 ? -2.928 2.617 4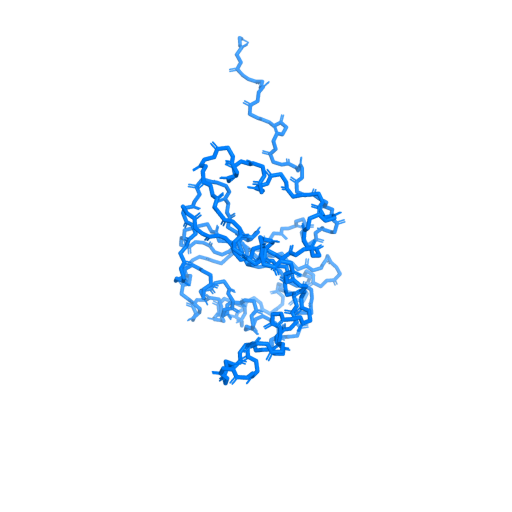.620 1.00 97.19 103 ILE A CA 1
ATOM 785 C C . ILE A 1 103 ? -2.986 4.136 4.474 1.00 97.19 103 ILE A C 1
ATOM 787 O O . ILE A 1 103 ? -3.130 4.848 5.462 1.00 97.19 103 ILE A O 1
ATOM 791 N N . GLU A 1 104 ? -2.923 4.624 3.242 1.00 95.88 104 GLU A N 1
ATOM 792 C CA . GLU A 1 104 ? -3.141 6.028 2.884 1.00 95.88 104 GLU A CA 1
ATOM 793 C C . GLU A 1 104 ? -4.429 6.110 2.060 1.00 95.88 104 GLU A C 1
ATOM 795 O O . GLU A 1 104 ? -4.471 5.562 0.960 1.00 95.88 104 GLU A O 1
ATOM 800 N N . VAL A 1 105 ? -5.466 6.775 2.572 1.00 95.25 105 VAL A N 1
ATOM 801 C CA . VAL A 1 105 ? -6.728 7.053 1.853 1.00 95.25 105 VAL A CA 1
ATOM 802 C C . VAL A 1 105 ? -6.897 8.549 1.637 1.00 95.25 105 VAL A C 1
ATOM 804 O O . VAL A 1 105 ? -6.299 9.339 2.360 1.00 95.25 105 VAL A O 1
ATOM 807 N N . GLU A 1 106 ? -7.713 8.959 0.670 1.00 92.38 106 GLU A N 1
ATOM 808 C CA . GLU A 1 106 ? -8.069 10.373 0.502 1.00 92.38 106 GLU A CA 1
ATOM 809 C C . GLU A 1 106 ? -8.550 10.999 1.829 1.00 92.38 106 GLU A C 1
ATOM 811 O O . GLU A 1 106 ? -9.289 10.376 2.592 1.00 92.38 106 GLU A O 1
ATOM 816 N N . GLN A 1 107 ? -8.127 12.233 2.126 1.00 90.38 107 GLN A N 1
ATOM 817 C CA . GLN A 1 107 ? -8.456 12.887 3.403 1.00 90.38 107 GLN A CA 1
ATOM 818 C C . GLN A 1 107 ? -9.970 12.997 3.629 1.00 90.38 107 GLN A C 1
ATOM 820 O O . GLN A 1 107 ? -10.443 12.824 4.749 1.00 90.38 107 GLN A O 1
ATOM 825 N N . SER A 1 108 ? -10.730 13.214 2.552 1.00 92.31 108 SER A N 1
ATOM 826 C CA . SER A 1 108 ? -12.194 13.302 2.559 1.00 92.31 108 SER A CA 1
ATOM 827 C C . SER A 1 108 ? -12.889 12.015 3.026 1.00 92.31 108 SER A C 1
ATOM 829 O O . SER A 1 108 ? -14.052 12.069 3.417 1.00 92.31 108 SER A O 1
ATOM 831 N N . VAL A 1 109 ? -12.194 10.868 3.020 1.00 94.31 109 VAL A N 1
ATOM 832 C CA . VAL A 1 109 ? -12.746 9.554 3.395 1.00 94.31 109 VAL A CA 1
ATOM 833 C C . VAL A 1 109 ? -12.084 8.943 4.636 1.00 94.31 109 VAL A C 1
ATOM 835 O O . VAL A 1 109 ? -12.323 7.774 4.946 1.00 94.31 109 VAL A O 1
ATOM 838 N N . LEU A 1 110 ? -11.277 9.706 5.385 1.00 94.50 110 LEU A N 1
ATOM 839 C CA . LEU A 1 110 ? -10.649 9.227 6.626 1.00 94.50 110 LEU A CA 1
ATOM 840 C C . LEU A 1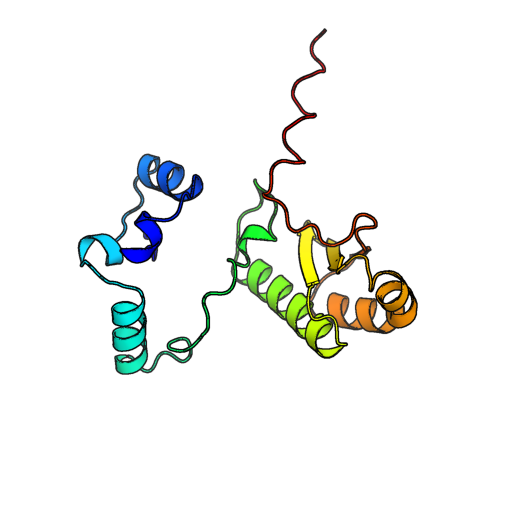 110 ? -11.685 8.767 7.663 1.00 94.50 110 LEU A C 1
ATOM 842 O O . LEU A 1 110 ? -11.545 7.681 8.230 1.00 94.50 110 LEU A O 1
ATOM 846 N N . ASP A 1 111 ? -12.765 9.526 7.851 1.00 95.94 111 ASP A N 1
ATOM 847 C CA . ASP A 1 111 ? -13.843 9.155 8.777 1.00 95.94 111 ASP A CA 1
ATOM 848 C C . ASP A 1 111 ? -14.515 7.841 8.362 1.00 95.94 111 ASP A C 1
ATOM 850 O O . ASP A 1 111 ? -14.789 6.971 9.194 1.00 95.94 111 ASP A O 1
ATOM 854 N N . GLN A 1 112 ? -14.706 7.644 7.053 1.00 95.62 112 GLN A N 1
ATOM 855 C CA . GLN A 1 112 ? -15.221 6.393 6.505 1.00 95.62 112 GLN A CA 1
ATOM 856 C C . GLN A 1 112 ? -14.253 5.230 6.757 1.00 95.62 112 GLN A C 1
ATOM 858 O O . GLN A 1 112 ? -14.704 4.130 7.083 1.00 95.62 112 GLN A O 1
ATOM 863 N N . ALA A 1 113 ? -12.940 5.446 6.651 1.00 95.81 113 ALA A N 1
ATOM 864 C CA . ALA A 1 113 ? -11.942 4.428 6.974 1.00 95.81 113 ALA A CA 1
ATOM 865 C C . ALA A 1 113 ? -12.001 4.020 8.455 1.00 95.81 113 ALA A C 1
ATOM 867 O O . ALA A 1 113 ? -12.000 2.829 8.767 1.00 95.81 113 ALA A O 1
ATOM 868 N N . ILE A 1 114 ? -12.145 4.979 9.372 1.00 96.19 114 ILE A N 1
ATOM 869 C CA . ILE A 1 114 ? -12.277 4.703 10.812 1.00 96.19 114 ILE A CA 1
ATOM 870 C C . ILE A 1 114 ? -13.592 3.971 11.123 1.00 96.19 114 ILE A C 1
ATOM 872 O O . ILE A 1 114 ? -13.613 3.026 11.927 1.00 96.19 114 ILE A O 1
ATOM 876 N N . ALA A 1 115 ? -14.688 4.365 10.470 1.00 97.19 115 ALA A N 1
ATOM 877 C CA . ALA A 1 115 ? -15.980 3.698 10.597 1.00 97.19 115 ALA A CA 1
ATOM 878 C C . ALA A 1 115 ? -15.918 2.238 10.110 1.00 97.19 115 ALA A C 1
ATOM 880 O O . ALA A 1 115 ? -16.438 1.347 10.777 1.00 97.19 115 ALA A O 1
ATOM 881 N N . ASN A 1 116 ? -15.197 1.977 9.014 1.00 96.81 116 ASN A N 1
ATOM 882 C CA . ASN A 1 116 ? -15.016 0.647 8.420 1.00 96.81 116 ASN A CA 1
ATOM 883 C C . ASN A 1 116 ? -13.776 -0.108 8.938 1.00 96.81 116 ASN A C 1
ATOM 885 O O . ASN A 1 116 ? -13.361 -1.102 8.338 1.00 96.81 116 ASN A O 1
ATOM 889 N N . ARG A 1 117 ? -13.178 0.321 10.062 1.00 97.25 117 ARG A N 1
ATOM 890 C CA . ARG A 1 117 ? -11.894 -0.216 10.557 1.00 97.25 117 ARG A CA 1
ATOM 891 C C . ARG A 1 117 ? -11.861 -1.738 10.711 1.00 97.25 117 ARG A C 1
ATOM 893 O O . ARG A 1 117 ? -10.816 -2.330 10.488 1.00 97.25 117 ARG A O 1
ATOM 900 N N . VAL A 1 118 ? -12.975 -2.372 11.084 1.00 98.12 118 VAL A N 1
ATOM 901 C CA . VAL A 1 118 ? -13.037 -3.832 11.281 1.00 98.12 118 VAL A CA 1
ATOM 902 C C . VAL A 1 118 ? -12.843 -4.556 9.949 1.00 98.12 118 VAL A C 1
ATOM 904 O O . VAL A 1 118 ? -11.922 -5.359 9.831 1.00 98.12 118 VAL A O 1
ATOM 907 N N . ALA A 1 119 ? -13.616 -4.182 8.926 1.00 97.69 119 ALA A N 1
ATOM 908 C CA . ALA A 1 119 ? -13.505 -4.751 7.584 1.00 97.69 119 ALA A CA 1
ATOM 909 C C . ALA A 1 119 ? -12.127 -4.483 6.955 1.00 97.69 119 ALA A C 1
ATOM 911 O O . ALA A 1 119 ? -11.556 -5.351 6.301 1.00 97.69 119 ALA A O 1
ATOM 912 N N . ILE A 1 120 ? -11.557 -3.296 7.193 1.00 98.00 120 ILE A N 1
ATOM 913 C CA . ILE A 1 120 ? -10.197 -2.955 6.754 1.00 98.00 120 ILE A CA 1
ATOM 914 C C . ILE A 1 120 ? -9.157 -3.865 7.417 1.00 98.00 120 ILE A C 1
ATOM 916 O O . ILE A 1 120 ? -8.265 -4.374 6.739 1.00 98.00 120 ILE A O 1
ATOM 920 N N . ILE A 1 121 ? -9.252 -4.073 8.734 1.00 98.25 121 ILE A N 1
ATOM 921 C CA . ILE A 1 121 ? -8.320 -4.933 9.471 1.00 98.25 121 ILE A CA 1
ATOM 922 C C . ILE A 1 121 ? -8.387 -6.366 8.942 1.00 98.25 121 ILE A C 1
ATOM 924 O O . ILE A 1 121 ? -7.335 -6.954 8.704 1.00 98.25 121 ILE A O 1
ATOM 928 N N . GLU A 1 122 ? -9.587 -6.912 8.746 1.00 98.19 122 GLU A N 1
ATOM 929 C CA . GLU A 1 122 ? -9.793 -8.261 8.204 1.00 98.19 122 GLU A CA 1
ATOM 930 C C . 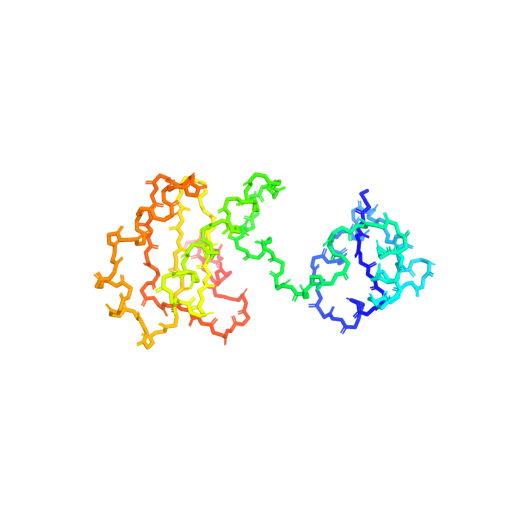GLU A 1 122 ? -9.186 -8.389 6.804 1.00 98.19 122 GLU A C 1
ATOM 932 O O . GLU A 1 122 ? -8.275 -9.188 6.599 1.00 98.19 122 GLU A O 1
ATOM 937 N N . ALA A 1 123 ? -9.575 -7.506 5.881 1.00 96.94 123 ALA A N 1
ATOM 938 C CA . ALA A 1 123 ? -9.077 -7.485 4.508 1.00 96.94 123 ALA A CA 1
ATOM 939 C C . ALA A 1 123 ? -7.540 -7.428 4.419 1.00 96.94 123 ALA A C 1
ATOM 941 O O . ALA A 1 123 ? -6.914 -8.131 3.621 1.00 96.94 123 ALA A O 1
ATOM 942 N N . VAL A 1 124 ? -6.906 -6.586 5.239 1.00 97.44 124 VAL A N 1
ATOM 943 C CA . VAL A 1 124 ? -5.451 -6.386 5.198 1.00 97.44 124 VAL A CA 1
ATOM 944 C C . VAL A 1 124 ? -4.699 -7.509 5.922 1.00 97.44 124 VAL A C 1
ATOM 946 O O . VAL A 1 124 ? -3.598 -7.878 5.500 1.00 97.44 124 VAL A O 1
ATOM 949 N N . LYS A 1 125 ? -5.284 -8.111 6.964 1.00 97.56 125 LYS A N 1
ATOM 950 C CA . LYS A 1 125 ? -4.713 -9.302 7.610 1.00 97.56 125 LYS A CA 1
ATOM 951 C C . LYS A 1 125 ? -4.798 -10.534 6.716 1.00 97.56 125 LYS A C 1
ATOM 953 O O . LYS A 1 125 ? -3.798 -11.241 6.600 1.00 97.56 125 LYS A O 1
ATOM 958 N N . ASP A 1 126 ? -5.905 -10.723 6.004 1.00 97.12 126 ASP A N 1
ATOM 959 C CA . ASP A 1 126 ? -6.074 -11.798 5.017 1.00 97.12 126 ASP A CA 1
ATOM 960 C C . ASP A 1 126 ? -5.087 -11.671 3.846 1.00 97.12 126 ASP A C 1
ATOM 962 O O . ASP A 1 126 ? -4.620 -12.665 3.279 1.00 97.12 126 ASP A O 1
ATOM 966 N N . ALA A 1 127 ? -4.677 -10.442 3.516 1.00 93.38 127 ALA A N 1
ATOM 967 C CA . ALA A 1 127 ? -3.599 -10.211 2.562 1.00 93.38 127 ALA A CA 1
ATOM 968 C C . ALA A 1 127 ? -2.225 -10.685 3.085 1.00 93.38 127 ALA A C 1
ATOM 970 O O . ALA A 1 127 ? -1.337 -10.961 2.278 1.00 93.38 127 ALA A O 1
ATOM 971 N N . GLY A 1 128 ? -2.043 -10.853 4.398 1.00 93.50 128 GLY A N 1
ATOM 972 C CA . GLY A 1 128 ? -0.828 -11.391 5.022 1.00 93.50 128 GLY A CA 1
ATOM 973 C C . GLY A 1 128 ? -0.030 -10.383 5.853 1.00 93.50 128 GLY A C 1
ATOM 974 O O . GLY A 1 128 ? 1.181 -10.555 6.014 1.00 93.50 128 GLY A O 1
ATOM 975 N N . TYR A 1 129 ? -0.666 -9.318 6.343 1.00 97.12 129 TYR A N 1
ATOM 976 C CA . TYR A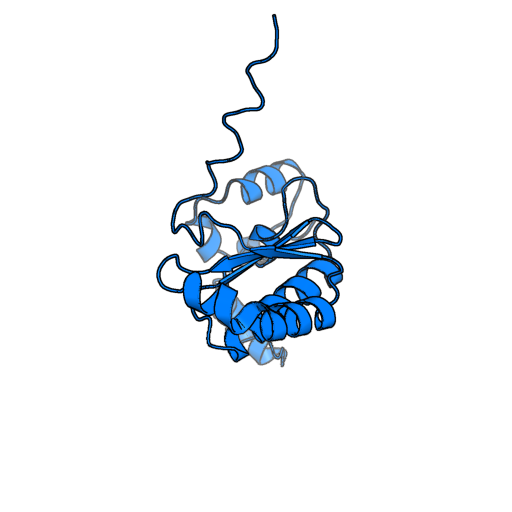 1 129 ? -0.065 -8.391 7.306 1.00 97.12 129 TYR A CA 1
ATOM 977 C C . TYR A 1 129 ? -0.473 -8.731 8.738 1.00 97.12 129 TYR A C 1
ATOM 979 O O . TYR A 1 129 ? -1.585 -9.180 8.996 1.00 97.12 129 TYR A O 1
ATOM 987 N N . ARG A 1 130 ? 0.419 -8.475 9.696 1.00 96.94 130 ARG A N 1
ATOM 988 C CA . ARG A 1 130 ? 0.126 -8.654 11.123 1.00 96.94 130 ARG A CA 1
ATOM 989 C C . ARG A 1 130 ? -0.480 -7.396 11.729 1.00 96.94 130 ARG A C 1
ATOM 991 O O . ARG A 1 130 ? -1.416 -7.479 12.527 1.00 96.94 130 ARG A O 1
ATOM 998 N N . TYR A 1 131 ? 0.059 -6.245 11.338 1.00 97.69 131 TYR A N 1
ATOM 999 C CA . TYR A 1 131 ? -0.329 -4.938 11.847 1.00 97.69 131 TYR A CA 1
ATOM 1000 C C . TYR A 1 131 ? -0.898 -4.077 10.725 1.00 97.69 131 TYR A C 1
ATOM 1002 O O . TYR A 1 131 ? -0.376 -4.060 9.611 1.00 97.69 131 TYR A O 1
ATOM 1010 N N . VAL A 1 132 ? -1.968 -3.352 11.043 1.00 98.06 132 VAL A N 1
ATOM 1011 C CA . VAL A 1 132 ? -2.673 -2.467 10.116 1.00 98.06 132 VAL A CA 1
ATOM 1012 C C . VAL A 1 132 ? -2.713 -1.085 10.746 1.00 98.06 132 VAL A C 1
ATOM 1014 O O . VAL A 1 132 ? -3.193 -0.936 11.869 1.00 98.06 132 VAL A O 1
ATOM 1017 N N . THR A 1 133 ? -2.183 -0.089 10.046 1.00 97.81 133 THR A N 1
ATOM 1018 C CA . THR A 1 133 ? -2.169 1.307 10.487 1.00 97.81 133 THR A CA 1
ATOM 1019 C C . THR A 1 133 ? -2.801 2.197 9.427 1.00 97.81 133 THR A C 1
ATOM 1021 O O . THR A 1 133 ? -2.764 1.890 8.235 1.00 97.81 133 THR A O 1
ATOM 1024 N N . LEU A 1 134 ? -3.397 3.301 9.867 1.00 97.06 134 LEU A N 1
ATOM 1025 C CA . LEU A 1 134 ? -3.934 4.344 9.002 1.00 97.06 134 LEU A CA 1
ATOM 1026 C C . LEU A 1 134 ? -3.013 5.559 9.094 1.00 97.06 134 LEU A C 1
ATOM 1028 O O . LEU A 1 134 ? -2.669 5.988 10.196 1.00 97.06 134 LEU A O 1
ATOM 1032 N N . ASP A 1 135 ? -2.599 6.088 7.950 1.00 95.81 135 ASP A N 1
ATOM 1033 C CA . ASP A 1 135 ? -1.862 7.342 7.885 1.00 95.81 135 ASP A CA 1
ATOM 1034 C C . ASP A 1 135 ? -2.830 8.508 8.116 1.00 95.81 135 ASP A C 1
ATOM 1036 O O . ASP A 1 135 ? -3.738 8.742 7.316 1.00 95.81 135 ASP A O 1
ATOM 1040 N N . LEU A 1 136 ? -2.651 9.217 9.231 1.00 94.00 136 LEU A N 1
ATOM 1041 C CA . LEU A 1 136 ? -3.514 10.334 9.619 1.00 94.00 136 LEU A CA 1
ATOM 1042 C C . LEU A 1 136 ? -3.347 11.551 8.704 1.00 94.00 136 LEU A C 1
ATOM 1044 O O . LEU A 1 136 ? -4.244 12.386 8.640 1.00 94.00 136 LEU A O 1
ATOM 1048 N N . GLU A 1 137 ? -2.233 11.652 7.976 1.00 91.69 137 GLU A N 1
ATOM 1049 C CA . GLU A 1 137 ? -2.045 12.697 6.968 1.00 91.69 137 GLU A CA 1
ATOM 1050 C C . GLU A 1 137 ? -2.805 12.375 5.667 1.00 91.69 137 GLU A C 1
ATOM 1052 O O . GLU A 1 137 ? -2.976 13.241 4.803 1.00 91.69 137 GLU A O 1
ATOM 1057 N N . GLY A 1 138 ? -3.276 11.129 5.532 1.00 90.62 138 GLY A N 1
ATOM 1058 C CA . GLY A 1 138 ? -3.988 10.621 4.372 1.00 90.62 138 GLY A CA 1
ATOM 1059 C C . GLY A 1 138 ? -3.118 10.505 3.119 1.00 90.62 138 GLY A C 1
ATOM 1060 O O . GLY A 1 138 ? -1.893 10.639 3.112 1.00 90.62 138 GLY A O 1
ATOM 1061 N N . PHE A 1 139 ? -3.782 10.244 2.002 1.00 86.50 139 PHE A N 1
ATOM 1062 C CA . PHE A 1 139 ? -3.185 10.234 0.684 1.00 86.50 139 PHE A CA 1
ATOM 1063 C C . PHE A 1 139 ? -2.876 11.670 0.258 1.00 86.50 139 PHE A C 1
ATOM 1065 O O . PHE A 1 139 ? -3.766 12.513 0.136 1.00 86.50 139 PHE A O 1
ATOM 1072 N N . ARG A 1 140 ? -1.606 11.933 -0.051 1.00 78.62 140 ARG A N 1
ATOM 1073 C CA . ARG A 1 140 ? -1.160 13.187 -0.662 1.00 78.62 140 ARG A CA 1
ATOM 1074 C C . ARG A 1 140 ? -0.770 12.951 -2.117 1.00 78.62 140 ARG A C 1
ATOM 1076 O O . ARG A 1 140 ? 0.109 12.137 -2.419 1.00 78.62 140 ARG A O 1
ATOM 1083 N N . SER A 1 141 ? -1.385 13.700 -3.029 1.00 55.47 141 SER A N 1
ATOM 1084 C CA . SER A 1 141 ? -0.911 13.810 -4.409 1.00 55.47 141 SER A CA 1
ATOM 1085 C C . SER A 1 141 ? 0.260 14.795 -4.459 1.00 55.47 141 SER A C 1
ATOM 1087 O O . SER A 1 141 ? 0.086 15.974 -4.747 1.00 55.47 141 SER A O 1
ATOM 1089 N N . GLY A 1 142 ? 1.457 14.323 -4.120 1.00 45.53 142 GLY A N 1
ATOM 1090 C CA . GLY A 1 142 ? 2.688 15.108 -4.158 1.00 45.53 142 GLY A CA 1
ATOM 1091 C C . GLY A 1 142 ? 3.893 14.178 -4.213 1.00 45.53 142 GLY A C 1
ATOM 1092 O O . GLY A 1 142 ? 3.929 13.164 -3.519 1.00 45.53 142 GLY A O 1
ATOM 1093 N N . ASN A 1 143 ? 4.836 14.489 -5.098 1.00 38.38 143 ASN A N 1
ATOM 1094 C CA . ASN A 1 143 ? 6.062 13.733 -5.345 1.00 38.38 143 ASN A CA 1
ATOM 1095 C C . ASN A 1 143 ? 6.777 13.367 -4.023 1.00 38.38 143 ASN A C 1
ATOM 1097 O O . ASN A 1 143 ? 6.833 14.182 -3.106 1.00 38.38 143 ASN A O 1
ATOM 1101 N N . LEU A 1 144 ? 7.303 12.143 -3.937 1.00 42.78 144 LEU A N 1
ATOM 1102 C CA . LEU A 1 144 ? 7.955 11.503 -2.778 1.00 42.78 144 LEU A CA 1
ATOM 1103 C C . LEU A 1 144 ? 9.209 12.247 -2.246 1.00 42.78 144 LEU A C 1
ATOM 1105 O O . LEU A 1 144 ? 10.297 11.683 -2.254 1.00 42.78 144 LEU A O 1
ATOM 1109 N N . ASN A 1 145 ? 9.078 13.476 -1.738 1.00 38.00 145 ASN A N 1
ATOM 1110 C CA . ASN A 1 145 ? 10.202 14.268 -1.209 1.00 38.00 145 ASN A CA 1
ATOM 1111 C C . ASN A 1 145 ? 10.098 14.613 0.291 1.00 38.00 145 ASN A C 1
ATOM 1113 O O . ASN A 1 145 ? 10.915 15.375 0.792 1.00 38.00 145 ASN A O 1
ATOM 1117 N N . GLY A 1 146 ? 9.140 14.053 1.036 1.00 43.78 146 GLY A N 1
ATOM 1118 C CA . GLY A 1 146 ? 8.961 14.393 2.458 1.00 43.78 146 GLY A CA 1
ATOM 1119 C C . GLY A 1 146 ? 9.906 13.688 3.443 1.00 43.78 146 GLY A C 1
ATOM 1120 O O . GLY A 1 146 ? 10.075 14.169 4.552 1.00 43.78 146 GLY A O 1
ATOM 1121 N N . ALA A 1 147 ? 10.531 12.564 3.073 1.00 41.38 147 ALA A N 1
ATOM 1122 C CA . ALA A 1 147 ? 11.257 11.713 4.031 1.00 41.38 147 ALA A CA 1
ATOM 1123 C C . ALA A 1 147 ? 12.795 11.834 3.985 1.00 41.38 147 ALA A C 1
ATOM 1125 O O . ALA A 1 147 ? 13.477 11.025 4.603 1.00 41.38 147 ALA A O 1
ATOM 1126 N N . ILE A 1 148 ? 13.353 12.804 3.247 1.00 41.59 148 ILE A N 1
ATOM 1127 C CA . ILE A 1 148 ? 14.817 13.006 3.142 1.00 41.59 148 ILE A CA 1
ATOM 1128 C C . ILE A 1 148 ? 15.290 14.266 3.898 1.00 41.59 148 ILE A C 1
ATOM 1130 O O . ILE A 1 148 ? 16.487 14.458 4.068 1.00 41.59 148 ILE A O 1
ATOM 1134 N N . ALA A 1 149 ? 14.391 15.103 4.427 1.00 36.62 149 ALA A N 1
ATOM 1135 C CA . ALA A 1 149 ? 14.803 16.359 5.063 1.00 36.62 149 ALA A CA 1
ATOM 1136 C C . ALA A 1 149 ? 15.396 16.217 6.484 1.00 36.62 149 ALA A C 1
ATOM 1138 O O . ALA A 1 149 ? 16.131 17.107 6.896 1.00 36.62 149 ALA A O 1
ATOM 1139 N N . ASP A 1 150 ? 15.174 15.105 7.201 1.00 38.09 150 ASP A N 1
ATOM 1140 C CA . ASP A 1 150 ? 15.464 15.054 8.650 1.00 38.09 150 ASP A CA 1
ATOM 1141 C C . ASP A 1 150 ? 16.591 14.099 9.086 1.00 38.09 150 ASP A C 1
ATOM 1143 O O . ASP A 1 150 ? 16.807 13.912 10.281 1.00 38.09 150 ASP A O 1
ATOM 1147 N N . SER A 1 151 ? 17.377 13.517 8.168 1.00 35.22 151 SER A N 1
ATOM 1148 C CA . SER A 1 151 ? 18.545 12.692 8.552 1.00 35.22 151 SER A CA 1
ATOM 1149 C C . SER A 1 151 ? 19.906 13.372 8.359 1.00 35.22 151 SER A C 1
ATOM 1151 O O . SER A 1 151 ? 20.934 12.700 8.411 1.00 35.22 151 SER A O 1
ATOM 1153 N N . SER A 1 152 ? 19.948 14.692 8.149 1.00 36.41 152 SER A N 1
ATOM 1154 C CA . SER A 1 152 ? 21.200 15.462 8.060 1.00 36.41 152 SER A CA 1
ATOM 1155 C C . SER A 1 152 ? 21.210 16.702 8.959 1.00 36.41 152 SER A C 1
ATOM 1157 O O . SER A 1 152 ? 21.606 17.779 8.523 1.00 36.41 152 SER A O 1
ATOM 1159 N N . SER A 1 153 ? 20.783 16.564 10.216 1.00 35.44 153 SER A N 1
ATOM 1160 C CA . SER A 1 153 ? 21.100 17.544 11.263 1.00 35.44 153 SER A CA 1
ATOM 1161 C C . SER A 1 153 ? 21.102 16.907 12.656 1.00 35.44 153 SER A C 1
ATOM 1163 O O . SER A 1 153 ? 20.285 17.227 13.512 1.00 35.44 153 SER A O 1
ATOM 1165 N N . SER A 1 154 ? 22.054 16.007 12.898 1.00 34.56 154 SER A N 1
ATOM 1166 C CA . SER A 1 154 ? 22.571 15.768 14.251 1.00 34.56 154 SER A CA 1
ATOM 1167 C C . SER A 1 154 ? 24.042 15.354 14.165 1.00 34.56 154 SER A C 1
ATOM 1169 O O . SER A 1 154 ? 24.412 14.204 14.396 1.00 34.56 154 SER A O 1
ATOM 1171 N N . ALA A 1 155 ? 24.876 16.309 13.763 1.00 35.69 155 ALA A N 1
ATOM 1172 C CA . ALA A 1 155 ? 26.313 16.282 13.984 1.00 35.69 155 ALA A CA 1
ATOM 1173 C C . ALA A 1 155 ? 26.724 17.671 14.484 1.00 35.69 155 ALA A C 1
ATOM 1175 O O . ALA A 1 155 ? 27.026 18.546 13.677 1.00 35.69 155 ALA A O 1
ATOM 1176 N N . HIS A 1 156 ? 26.603 17.851 15.803 1.00 34.75 156 HIS A N 1
ATOM 1177 C CA . HIS A 1 156 ? 27.470 18.594 16.730 1.00 34.75 156 HIS A CA 1
ATOM 1178 C C . HIS A 1 156 ? 26.690 19.117 17.933 1.00 34.75 156 HIS A C 1
ATOM 1180 O O . HIS A 1 156 ? 25.664 19.800 17.732 1.00 34.75 156 HIS A O 1
#

Solvent-accessible surface area (backbone atoms only — not comparable to full-atom values): 9328 Å² total; per-residue (Å²): 93,83,43,92,47,31,49,69,59,69,83,48,96,54,74,69,56,55,60,37,48,79,69,60,41,42,42,64,38,40,77,69,64,28,37,67,66,51,52,27,52,51,28,48,76,70,67,41,91,64,37,82,61,75,90,64,78,60,65,66,80,32,46,51,89,93,58,86,87,45,72,67,58,46,53,30,38,50,44,27,42,51,43,42,40,74,76,66,45,84,58,63,46,45,30,53,55,90,51,31,35,39,34,22,36,39,64,94,45,47,69,58,49,64,74,42,40,67,64,50,46,50,42,36,36,76,34,70,31,83,40,78,46,74,45,89,83,28,47,69,99,64,82,98,66,83,87,71,78,78,85,81,80,89,88,131

Secondary structure (DSSP, 8-state):
-B----GGGGSS--HHHHHHHHTT-B-HHHHTT--HHHHHHHHHHTT-TTTT---PPPGGGGSPTTSPP-HHHHHHHHHHHHHHHHTT-SSEEEEEETTEEEEEE-GGGHHHHHHTHHHHHHHHHHTT-SEEEE-TT----S-S-TTSTTSS----